Protein AF-A0A0M8Y1P4-F1 (afdb_monomer)

Foldseek 3Di:
DAEDEPVRCVVCVVVVLVVQCVADKYFYDYPNHGDDIRHHPPPCPVPPQNVCVVVVVDDDDPDDDDDDDDPDDPDDPVVVVVVVVVVVPDD

Solvent-accessible surface area (backbone atoms only — not comparable to full-atom values): 5765 Å² total; per-residue (Å²): 126,49,78,43,45,56,69,55,44,71,76,44,44,73,58,56,48,53,44,10,65,75,65,37,53,36,38,31,21,53,98,88,40,79,76,49,70,48,57,39,73,75,78,62,66,65,43,74,67,52,46,31,38,74,71,66,77,38,82,83,76,91,74,80,84,77,78,81,79,77,79,84,74,88,74,83,55,67,70,57,55,56,47,51,54,55,73,66,59,75,129

Structure (mmCIF, N/CA/C/O backbone):
data_AF-A0A0M8Y1P4-F1
#
_entry.id   AF-A0A0M8Y1P4-F1
#
loop_
_atom_site.group_PDB
_atom_site.id
_atom_site.type_symbol
_atom_site.label_atom_id
_atom_site.label_alt_id
_atom_site.label_comp_id
_atom_site.label_asym_id
_atom_site.label_entity_id
_atom_site.label_seq_id
_atom_site.pdbx_PDB_ins_code
_atom_site.Cartn_x
_atom_site.Cartn_y
_atom_site.Cartn_z
_atom_site.occupancy
_atom_site.B_iso_or_equiv
_atom_site.auth_seq_id
_atom_site.auth_comp_id
_atom_site.auth_asym_id
_atom_site.auth_atom_id
_atom_site.pdbx_PDB_model_num
ATOM 1 N N . MET A 1 1 ? -22.224 6.194 8.590 1.00 61.91 1 MET A N 1
ATOM 2 C CA . MET A 1 1 ? -20.892 6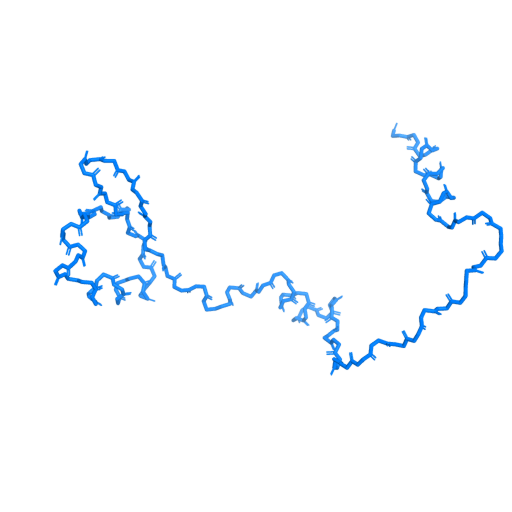.820 8.694 1.00 61.91 1 MET A CA 1
ATOM 3 C C . MET A 1 1 ? -20.959 7.743 9.884 1.00 61.91 1 MET A C 1
ATOM 5 O O . MET A 1 1 ? -21.711 8.712 9.826 1.00 61.91 1 MET A O 1
ATOM 9 N N . ASP A 1 2 ? -20.307 7.361 10.976 1.00 83.88 2 ASP A N 1
ATOM 10 C CA . ASP A 1 2 ? -20.463 8.059 12.250 1.00 83.88 2 ASP A CA 1
ATOM 11 C C . ASP A 1 2 ? -19.593 9.319 12.276 1.00 83.88 2 ASP A C 1
ATOM 13 O O . ASP A 1 2 ? -18.534 9.345 11.645 1.00 83.88 2 ASP A O 1
ATOM 17 N N . ARG A 1 3 ? -20.054 10.392 12.923 1.00 91.38 3 ARG A N 1
ATOM 18 C CA . ARG A 1 3 ? -19.393 11.708 12.895 1.00 91.38 3 ARG A CA 1
ATOM 19 C C . ARG A 1 3 ? -19.090 12.194 14.300 1.00 91.38 3 ARG A C 1
ATOM 21 O O . ARG A 1 3 ? -20.002 12.366 15.099 1.00 91.38 3 ARG A O 1
ATOM 28 N N . ILE A 1 4 ? -17.823 12.498 14.560 1.00 94.06 4 ILE A N 1
ATOM 29 C CA . ILE A 1 4 ? -17.352 12.997 15.856 1.00 94.06 4 ILE A CA 1
ATOM 30 C C . ILE A 1 4 ? -16.605 14.318 15.698 1.00 94.06 4 ILE A C 1
ATOM 32 O O . ILE A 1 4 ? -16.038 14.607 14.645 1.00 94.06 4 ILE A O 1
ATOM 36 N N . GLY A 1 5 ? -16.602 15.142 16.741 1.00 94.94 5 GLY A N 1
ATOM 37 C CA . GLY A 1 5 ? -15.816 16.376 16.780 1.00 94.94 5 GLY A CA 1
ATOM 38 C C . GLY A 1 5 ? -14.354 16.117 17.154 1.00 94.94 5 GLY A C 1
ATOM 39 O O . GLY A 1 5 ? -14.044 15.160 17.858 1.00 94.94 5 GLY A O 1
ATOM 40 N N . LEU A 1 6 ? -13.441 17.010 16.772 1.00 93.31 6 LEU A N 1
ATOM 41 C CA . LEU A 1 6 ? -12.023 16.899 17.131 1.00 93.31 6 LEU A CA 1
ATOM 42 C C . LEU A 1 6 ? -11.794 16.939 18.655 1.00 93.31 6 LEU A C 1
ATOM 44 O O . LEU A 1 6 ? -10.928 16.241 19.180 1.00 93.31 6 LEU A O 1
ATOM 48 N N . ARG A 1 7 ? -12.602 17.722 19.385 1.00 92.56 7 ARG A N 1
ATOM 49 C CA . ARG A 1 7 ? -12.597 17.724 20.860 1.00 92.56 7 ARG A CA 1
ATOM 50 C C . ARG A 1 7 ? -12.988 16.365 21.428 1.00 92.56 7 ARG A C 1
ATOM 52 O O . ARG A 1 7 ? -12.316 15.883 22.332 1.00 92.56 7 ARG A O 1
ATOM 59 N N . GLU A 1 8 ? -14.042 15.776 20.881 1.00 92.94 8 GLU A N 1
ATOM 60 C CA . GLU A 1 8 ? -14.572 14.481 21.299 1.00 92.94 8 GLU A CA 1
ATOM 61 C C . GLU A 1 8 ? -13.536 13.372 21.080 1.00 92.94 8 GLU A C 1
ATOM 63 O O . GLU A 1 8 ? -13.204 12.6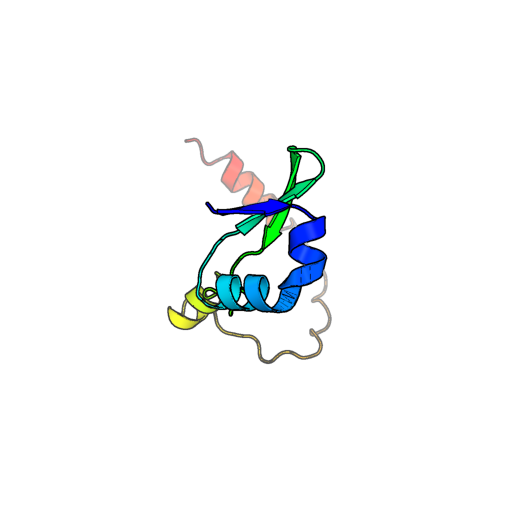27 22.002 1.00 92.94 8 GLU A O 1
ATOM 68 N N . LEU A 1 9 ? -12.899 13.364 19.904 1.00 92.75 9 LEU A N 1
ATOM 69 C CA . LEU A 1 9 ? -11.798 12.455 19.604 1.00 92.75 9 LEU A CA 1
ATOM 70 C C . LEU A 1 9 ? -10.650 12.569 20.619 1.00 92.75 9 LEU A C 1
ATOM 72 O O . LEU A 1 9 ? -10.094 11.557 21.028 1.00 92.75 9 LEU A O 1
ATOM 76 N N . ARG A 1 10 ? -10.294 13.781 21.059 1.00 91.88 10 ARG A N 1
ATOM 77 C CA . ARG A 1 10 ? -9.212 13.979 22.038 1.00 91.88 10 ARG A CA 1
ATOM 78 C C . ARG A 1 10 ? -9.545 13.403 23.418 1.00 91.88 10 ARG A C 1
ATOM 80 O O . ARG A 1 10 ? -8.635 12.962 24.113 1.00 91.88 10 ARG A O 1
ATOM 87 N N . HIS A 1 11 ? -10.814 13.429 23.822 1.00 95.56 11 HIS A N 1
ATOM 88 C CA . HIS A 1 11 ? -11.251 12.917 25.123 1.00 95.56 11 HIS A CA 1
ATOM 89 C C . HIS A 1 11 ? -11.446 11.393 25.127 1.00 95.56 11 HIS A C 1
ATOM 91 O O . HIS A 1 11 ? -11.142 10.756 26.133 1.00 95.56 11 HIS A O 1
ATOM 97 N N . HIS A 1 12 ? -11.861 10.804 23.999 1.00 94.06 12 HIS A N 1
ATOM 98 C CA . HIS A 1 12 ? -12.207 9.379 23.893 1.00 94.06 12 HIS A CA 1
ATOM 99 C C . HIS A 1 12 ? -11.431 8.642 22.785 1.00 94.06 12 HIS A C 1
ATOM 101 O O . HIS A 1 12 ? -11.933 7.705 22.165 1.00 94.06 12 HIS A O 1
ATOM 107 N N . ALA A 1 13 ? -10.174 9.033 22.544 1.00 91.56 13 ALA A N 1
ATOM 108 C CA . ALA A 1 13 ? -9.360 8.525 21.434 1.00 91.56 13 ALA A CA 1
ATOM 109 C C . ALA A 1 13 ? -9.313 6.991 21.364 1.00 91.56 13 ALA A C 1
ATOM 111 O O . ALA A 1 13 ? -9.603 6.405 20.323 1.00 91.56 13 ALA A O 1
ATOM 112 N N . SER A 1 14 ? -9.005 6.333 22.484 1.00 94.31 14 SER A N 1
ATOM 113 C CA . SER A 1 14 ? -8.869 4.873 22.535 1.00 94.31 14 SER A CA 1
ATOM 114 C C . SER A 1 14 ? -10.168 4.131 22.219 1.00 94.31 14 SER A C 1
ATOM 116 O O . SER A 1 14 ? -10.128 3.014 21.714 1.00 94.31 14 SER A O 1
ATOM 118 N N . GLU A 1 15 ? -11.326 4.720 22.518 1.00 94.69 15 GLU A N 1
ATOM 119 C CA . GLU A 1 15 ? -12.622 4.117 22.207 1.00 94.69 15 GLU A CA 1
ATOM 120 C C . GLU A 1 15 ? -12.893 4.142 20.705 1.00 94.69 15 GLU A C 1
ATOM 122 O O . GLU A 1 15 ? -13.203 3.105 20.119 1.00 94.69 15 GLU A O 1
ATOM 127 N N . TYR A 1 16 ? -12.703 5.299 20.072 1.00 94.25 16 TYR A N 1
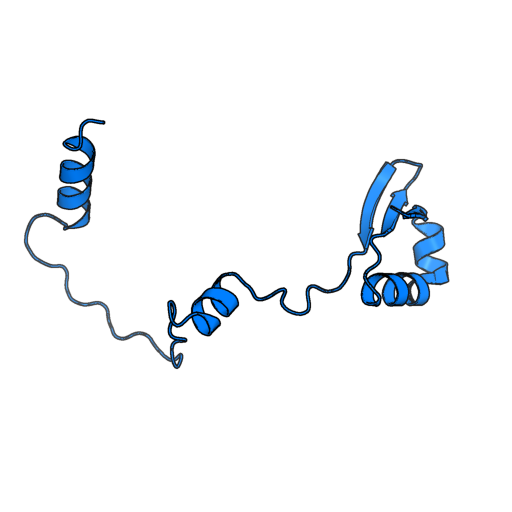ATOM 128 C CA . TYR A 1 16 ? -12.895 5.445 18.632 1.00 94.25 16 TYR A CA 1
ATOM 129 C C . TYR A 1 16 ? -11.885 4.624 17.824 1.00 94.25 16 TYR A C 1
ATOM 131 O O . TYR A 1 16 ? -12.245 4.070 16.788 1.00 94.25 16 TYR A O 1
ATOM 139 N N . VAL A 1 17 ? -10.653 4.470 18.319 1.00 91.56 17 VAL A N 1
ATOM 140 C CA . VAL A 1 17 ? -9.667 3.561 17.714 1.00 91.56 17 VAL A CA 1
ATOM 141 C C . VAL A 1 17 ? -10.136 2.106 17.790 1.00 91.56 17 VAL A C 1
ATOM 143 O O . VAL A 1 17 ? -10.137 1.438 16.763 1.00 91.56 17 VAL A O 1
ATOM 146 N N . ARG A 1 18 ? -10.616 1.621 18.946 1.00 93.62 18 ARG A N 1
ATOM 147 C CA . ARG A 1 18 ? -11.164 0.251 19.060 1.00 93.62 18 ARG A CA 1
ATOM 148 C C . ARG A 1 18 ? -12.363 0.018 18.143 1.00 93.62 18 ARG A C 1
ATOM 150 O O . ARG A 1 18 ? -12.503 -1.051 17.560 1.00 93.62 18 ARG A O 1
ATOM 157 N N . ARG A 1 19 ? -13.237 1.017 18.010 1.00 91.31 19 ARG A N 1
ATOM 158 C CA . ARG A 1 19 ? -14.373 0.964 17.081 1.00 91.31 19 ARG A CA 1
ATOM 159 C C . ARG A 1 19 ? -13.908 0.859 15.629 1.00 91.31 19 ARG A C 1
ATOM 161 O O . ARG A 1 19 ? -14.433 0.045 14.875 1.00 91.31 19 ARG A O 1
ATOM 168 N N . ALA A 1 20 ? -12.877 1.616 15.259 1.00 90.75 20 ALA A N 1
ATOM 169 C CA . ALA A 1 20 ? -12.263 1.497 13.945 1.00 90.75 20 ALA A CA 1
ATOM 170 C C . ALA A 1 20 ? -11.601 0.126 13.736 1.00 90.75 20 ALA A C 1
ATOM 172 O O . ALA A 1 20 ? -11.828 -0.500 12.707 1.00 90.75 20 ALA A O 1
ATOM 173 N N . GLU A 1 21 ? -10.866 -0.404 14.718 1.00 85.88 21 GLU A N 1
ATOM 174 C CA . GLU A 1 21 ? -10.330 -1.776 14.673 1.00 85.88 21 GLU A CA 1
ATOM 175 C C . GLU A 1 21 ? -11.423 -2.833 14.459 1.00 85.88 21 GLU A C 1
ATOM 177 O O . GLU A 1 21 ? -11.205 -3.801 13.734 1.00 85.88 21 GLU A O 1
ATOM 182 N N . ALA A 1 22 ? -12.619 -2.622 15.017 1.00 88.62 22 ALA A N 1
ATOM 183 C CA . ALA A 1 22 ? -13.777 -3.493 14.825 1.00 88.62 22 ALA A CA 1
ATOM 184 C C . ALA A 1 22 ? -14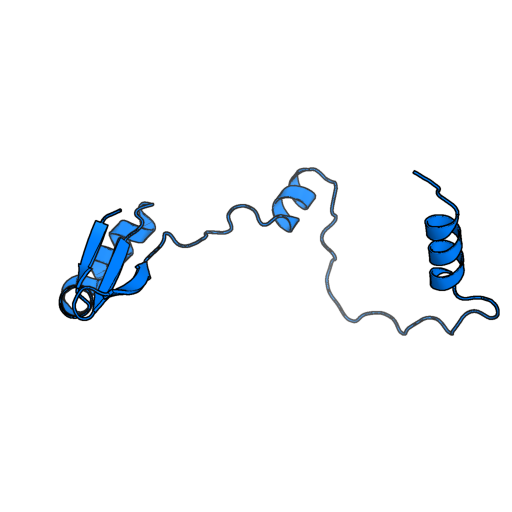.440 -3.381 13.434 1.00 88.62 22 ALA A C 1
ATOM 186 O O . ALA A 1 22 ? -15.427 -4.068 13.173 1.00 88.62 22 ALA A O 1
ATOM 187 N N . GLY A 1 23 ? -13.921 -2.544 12.529 1.00 85.38 23 GLY A N 1
ATOM 188 C CA . GLY A 1 23 ? -14.429 -2.401 11.161 1.00 85.38 23 GLY A CA 1
ATOM 189 C C . GLY A 1 23 ? -15.213 -1.112 10.898 1.00 85.38 23 GLY A C 1
ATOM 190 O O . GLY A 1 23 ? -15.658 -0.886 9.770 1.00 85.38 23 GLY A O 1
ATOM 191 N N . GLU A 1 24 ? -15.374 -0.244 11.897 1.00 89.50 24 GLU A N 1
ATOM 192 C CA . GLU A 1 24 ? -16.154 0.981 11.752 1.00 89.50 24 GLU A CA 1
ATOM 193 C C . GLU A 1 24 ? -15.372 2.110 11.054 1.00 89.50 24 GLU A C 1
ATOM 195 O O . GLU A 1 24 ? -14.170 2.278 11.242 1.00 89.50 24 GLU A O 1
ATOM 200 N N . ARG A 1 25 ? -16.067 2.921 10.243 1.00 91.75 25 ARG A N 1
ATOM 201 C CA . ARG A 1 25 ? -15.513 4.138 9.625 1.00 91.75 25 ARG A CA 1
ATOM 202 C C . ARG A 1 25 ? -16.123 5.378 10.262 1.00 91.75 25 ARG A C 1
ATOM 204 O O . ARG A 1 25 ? -17.341 5.577 10.185 1.00 91.75 25 ARG A O 1
ATOM 211 N N . ILE A 1 26 ? -15.269 6.218 10.836 1.00 95.19 26 ILE A N 1
ATOM 212 C CA . ILE A 1 26 ? -15.669 7.365 11.652 1.00 95.19 26 ILE A CA 1
ATOM 213 C C . ILE A 1 26 ? -15.079 8.643 11.052 1.00 95.19 26 ILE A C 1
ATOM 215 O O . ILE A 1 26 ? -13.865 8.777 10.920 1.00 95.19 26 ILE A O 1
ATOM 219 N N . ALA A 1 27 ? -15.931 9.604 10.708 1.00 95.50 27 ALA A N 1
ATOM 220 C CA . ALA A 1 27 ? -15.524 10.918 10.231 1.00 95.50 27 ALA A CA 1
ATOM 221 C C . ALA A 1 27 ? -15.258 11.864 11.408 1.00 95.50 27 ALA A C 1
ATOM 223 O O . ALA A 1 27 ? -16.115 12.088 12.263 1.00 95.50 27 ALA A O 1
ATOM 224 N N . VAL A 1 28 ? -14.080 12.476 11.413 1.00 95.25 28 VAL A N 1
ATOM 225 C CA . VAL A 1 28 ? -13.674 13.492 12.383 1.00 95.25 28 VAL A CA 1
ATOM 226 C C . VAL A 1 28 ? -13.948 14.863 11.791 1.00 95.25 28 VAL A C 1
ATOM 228 O O . VAL A 1 28 ? -13.539 15.178 10.672 1.00 95.25 28 VAL A O 1
ATOM 231 N N . THR A 1 29 ? -14.637 15.693 12.558 1.00 96.31 29 THR A N 1
ATOM 232 C 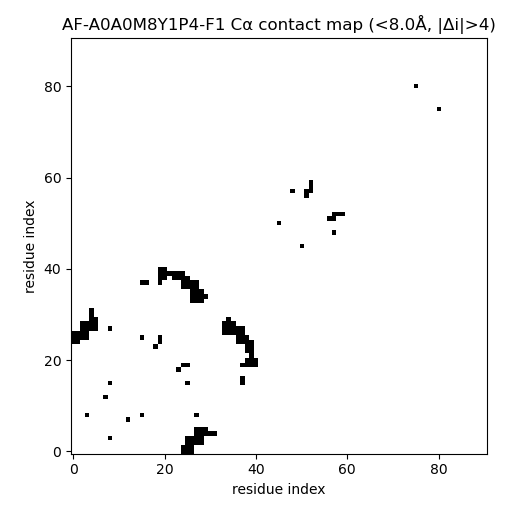CA . THR A 1 29 ? -15.049 17.035 12.167 1.00 96.31 29 THR A CA 1
ATOM 233 C C . THR A 1 29 ? -14.400 18.094 13.040 1.00 96.31 29 THR A C 1
ATOM 235 O O . THR A 1 29 ? -14.210 17.914 14.241 1.00 96.31 29 THR A O 1
ATOM 238 N N . ASP A 1 30 ? -14.095 19.229 12.430 1.00 94.75 30 ASP A N 1
ATOM 239 C CA . ASP A 1 30 ? -13.706 20.453 13.109 1.00 94.75 30 ASP A CA 1
ATOM 240 C C . ASP A 1 30 ? -14.611 21.582 12.606 1.00 94.75 30 ASP A C 1
ATOM 242 O O . ASP A 1 30 ? -14.728 21.798 11.399 1.00 94.75 30 ASP A O 1
ATOM 246 N N . HIS A 1 31 ? -15.326 22.240 13.521 1.00 91.00 31 HIS A N 1
ATOM 247 C CA . HIS A 1 31 ? -16.320 23.278 13.204 1.00 91.00 31 HIS A CA 1
ATOM 248 C C . HIS A 1 31 ? -17.317 22.869 12.093 1.00 91.00 31 HIS A C 1
ATOM 250 O O . HIS A 1 31 ? -17.622 23.641 11.188 1.00 91.00 31 HIS A O 1
ATOM 256 N N . GLY A 1 32 ? -17.808 21.623 12.133 1.00 88.31 32 GLY A N 1
ATOM 257 C CA . GLY A 1 32 ? -18.772 21.083 11.161 1.00 88.31 32 GLY A CA 1
ATOM 258 C C . GLY A 1 32 ? -18.174 20.647 9.816 1.00 88.31 32 GLY A C 1
ATOM 259 O O . GLY A 1 32 ? -18.874 20.039 9.005 1.00 88.31 32 GLY A O 1
ATOM 260 N N . ARG A 1 33 ? -16.878 20.885 9.583 1.00 94.00 33 ARG A N 1
ATOM 261 C CA . ARG A 1 33 ? -16.149 20.428 8.395 1.00 94.00 33 ARG A CA 1
ATOM 262 C C . ARG A 1 33 ? -15.432 19.115 8.691 1.00 94.00 33 ARG A C 1
ATOM 264 O O . ARG A 1 33 ? -14.743 19.013 9.698 1.00 94.00 33 ARG A O 1
ATOM 271 N N . VAL A 1 34 ? -15.554 18.119 7.816 1.00 94.75 34 VAL A N 1
ATOM 272 C CA . VAL A 1 34 ? -14.771 16.874 7.933 1.00 94.75 34 VAL A CA 1
ATOM 273 C C . VAL A 1 34 ? -13.294 17.191 7.690 1.00 94.75 34 VAL A C 1
ATOM 275 O O . VAL A 1 34 ? -12.956 17.801 6.678 1.00 94.75 34 VAL A O 1
ATOM 278 N N . VAL A 1 35 ? -12.433 16.803 8.630 1.00 95.12 35 VAL A N 1
ATOM 279 C CA . VAL A 1 35 ? -10.980 17.047 8.590 1.00 95.12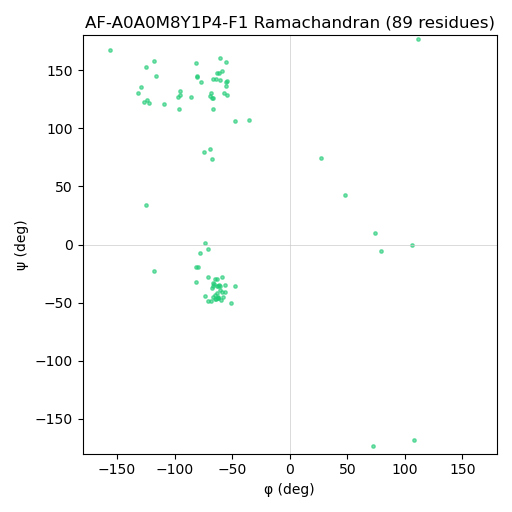 35 VAL A CA 1
ATOM 280 C C . VAL A 1 35 ? -10.153 15.765 8.560 1.00 95.12 35 VAL A C 1
ATOM 282 O O . VAL A 1 35 ? -9.016 15.805 8.102 1.00 95.12 35 VAL A O 1
ATOM 285 N N . ALA A 1 36 ? -10.701 14.640 9.023 1.00 92.56 36 ALA A N 1
ATOM 286 C CA . ALA A 1 36 ? -10.042 13.338 8.979 1.00 92.56 36 ALA A CA 1
ATOM 287 C C . ALA A 1 36 ? -11.068 12.198 9.023 1.00 92.56 36 ALA A C 1
ATOM 289 O O . ALA A 1 36 ? -12.233 12.412 9.356 1.00 92.56 36 ALA A O 1
ATOM 290 N N . GLU A 1 37 ? -10.618 10.980 8.735 1.00 93.06 37 GLU A N 1
ATOM 291 C CA . GLU A 1 37 ? -11.380 9.751 8.945 1.00 93.06 37 GLU A CA 1
ATOM 292 C C . GLU A 1 37 ? -10.525 8.752 9.722 1.00 93.06 37 GLU A C 1
ATOM 294 O O . GLU A 1 37 ? -9.347 8.561 9.419 1.00 93.06 37 GLU A O 1
ATOM 299 N N . ILE A 1 38 ? -11.126 8.112 10.722 1.00 92.56 38 ILE A N 1
ATOM 300 C CA . ILE A 1 38 ? -10.560 6.943 11.387 1.00 92.56 38 ILE A CA 1
ATOM 301 C C . ILE A 1 38 ? -11.188 5.735 10.708 1.00 92.56 38 ILE A C 1
ATOM 303 O O . ILE A 1 38 ? -12.409 5.558 10.723 1.00 92.56 38 ILE A O 1
ATOM 307 N N . VAL A 1 39 ? -10.346 4.939 10.066 1.00 90.75 39 VAL A N 1
ATOM 308 C CA . VAL A 1 39 ? -10.747 3.744 9.327 1.00 90.75 39 VAL A CA 1
ATOM 309 C C . VAL A 1 39 ? -10.102 2.519 9.961 1.00 90.75 39 VAL A C 1
ATOM 311 O O . VAL A 1 39 ? -9.073 2.661 10.631 1.00 90.75 39 VAL A O 1
ATOM 314 N N . PRO A 1 40 ? -10.665 1.322 9.740 1.00 87.00 40 PRO A N 1
ATOM 315 C CA . PRO A 1 40 ? -10.039 0.099 10.206 1.00 87.00 40 PRO A CA 1
ATOM 316 C C . PRO A 1 40 ? -8.606 0.012 9.690 1.00 87.00 40 PRO A C 1
ATOM 318 O O . PRO A 1 40 ? -8.363 0.381 8.530 1.00 87.00 40 PRO A O 1
ATOM 321 N N . PRO A 1 41 ? -7.656 -0.465 10.514 1.00 78.31 41 PRO A N 1
ATOM 322 C CA . PRO A 1 41 ? -6.322 -0.733 10.023 1.00 78.31 41 PRO A CA 1
ATOM 323 C C . PRO A 1 41 ? -6.460 -1.677 8.836 1.00 78.31 41 PRO A C 1
ATOM 325 O O . PRO A 1 41 ? -7.130 -2.710 8.899 1.00 78.31 41 PRO A O 1
ATOM 328 N N . GLN A 1 42 ? -5.839 -1.300 7.726 1.00 69.31 42 GLN A N 1
ATOM 329 C CA . GLN A 1 42 ? -5.660 -2.204 6.605 1.00 69.31 42 GLN A CA 1
ATOM 330 C C . GLN A 1 42 ? -4.661 -3.260 7.087 1.00 69.31 42 GLN A C 1
ATOM 332 O O . GLN A 1 42 ? -3.461 -3.128 6.858 1.00 69.31 42 GLN A O 1
ATOM 337 N N . ASN A 1 43 ? -5.138 -4.274 7.814 1.00 61.22 43 ASN A N 1
ATOM 338 C CA . ASN A 1 43 ? -4.387 -5.482 8.138 1.00 61.22 43 ASN A CA 1
ATOM 339 C C . ASN A 1 43 ? -4.181 -6.225 6.829 1.00 61.22 43 ASN A C 1
ATOM 341 O O . ASN A 1 43 ? -4.919 -7.161 6.556 1.00 61.22 43 ASN A O 1
ATOM 345 N N . GLY A 1 44 ? -3.282 -5.698 5.988 1.00 55.03 44 GLY A N 1
ATOM 346 C CA . GLY A 1 44 ? -3.076 -6.094 4.605 1.00 55.03 44 GLY A CA 1
ATOM 347 C C . GLY A 1 44 ? -4.343 -6.674 4.001 1.00 55.03 44 GLY A C 1
ATOM 348 O O . GLY A 1 44 ? -4.418 -7.892 3.860 1.00 55.03 44 GLY A O 1
ATOM 349 N N . THR A 1 45 ? -5.345 -5.843 3.676 1.00 54.28 45 THR A N 1
ATOM 350 C CA . THR A 1 45 ? -6.313 -6.246 2.647 1.00 54.28 45 THR A CA 1
ATOM 351 C C . THR A 1 45 ? -5.434 -6.741 1.519 1.00 54.28 45 THR A C 1
ATOM 353 O O . THR A 1 45 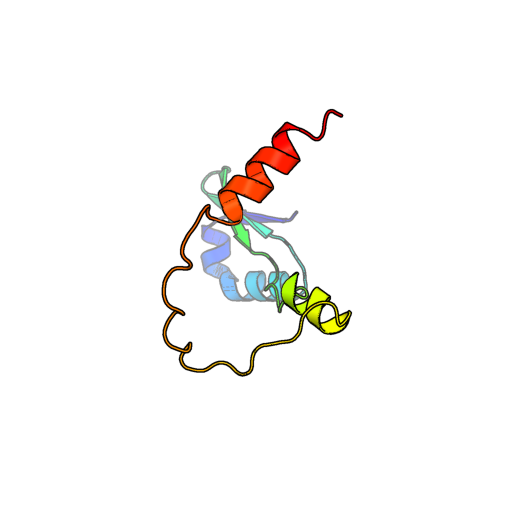? -4.700 -5.903 0.995 1.00 54.28 45 THR A O 1
ATOM 356 N N . SER A 1 46 ? -5.380 -8.069 1.317 1.00 58.97 46 SER A N 1
ATOM 357 C CA . SER A 1 46 ? -4.318 -8.761 0.578 1.00 58.97 46 SER A CA 1
ATOM 358 C C . SER A 1 46 ? -3.897 -7.852 -0.557 1.00 58.97 46 SER A C 1
ATOM 360 O O . SER A 1 46 ? -4.731 -7.555 -1.421 1.00 58.97 46 SER A O 1
ATOM 362 N N . SER A 1 47 ? -2.710 -7.236 -0.448 1.00 77.00 47 SER A N 1
ATOM 363 C CA . SER A 1 47 ? -2.330 -6.210 -1.415 1.00 77.00 47 SER A CA 1
ATOM 364 C C . SER A 1 47 ? -2.445 -6.837 -2.801 1.00 77.00 47 SER A C 1
ATOM 366 O O . SER A 1 47 ? -2.366 -8.058 -2.917 1.00 77.00 47 SER A O 1
ATOM 368 N N . LEU A 1 48 ? -2.616 -6.061 -3.874 1.00 80.12 48 LEU A N 1
ATOM 369 C CA . LEU A 1 48 ? -2.643 -6.663 -5.216 1.00 80.12 48 LEU A CA 1
ATOM 370 C C . LEU A 1 48 ? -1.464 -7.641 -5.409 1.00 80.12 48 LEU A C 1
ATOM 372 O O . LEU A 1 48 ? -1.630 -8.717 -5.965 1.00 80.12 48 LEU A O 1
ATOM 376 N N . ARG A 1 49 ? -0.296 -7.324 -4.833 1.00 80.88 49 ARG A N 1
ATOM 377 C CA . ARG A 1 49 ? 0.852 -8.237 -4.783 1.00 80.88 49 ARG A CA 1
ATOM 378 C C . ARG A 1 49 ? 0.582 -9.526 -4.005 1.00 80.88 49 ARG A C 1
ATOM 380 O O . ARG A 1 49 ? 0.967 -10.582 -4.482 1.00 80.88 49 ARG A O 1
ATOM 387 N N . ASP A 1 50 ? -0.037 -9.463 -2.832 1.00 81.75 50 ASP A N 1
ATOM 388 C CA . ASP A 1 50 ? -0.374 -10.649 -2.035 1.00 81.75 50 ASP A CA 1
ATOM 389 C C . ASP A 1 50 ? -1.424 -11.530 -2.724 1.00 81.75 50 ASP A C 1
ATOM 391 O O . ASP A 1 50 ? -1.305 -12.752 -2.680 1.00 81.75 50 ASP A O 1
ATOM 395 N N . GLN A 1 51 ? -2.393 -10.931 -3.426 1.00 83.88 51 GLN A N 1
ATOM 396 C CA . GLN A 1 51 ? -3.366 -11.665 -4.244 1.00 83.88 51 GLN A CA 1
ATOM 397 C C . GLN A 1 51 ? -2.680 -12.372 -5.415 1.00 83.88 51 GLN A C 1
ATOM 399 O O . GLN A 1 51 ? -2.883 -13.565 -5.616 1.00 83.88 51 GLN A O 1
ATOM 404 N N . LEU A 1 52 ? -1.797 -11.671 -6.131 1.00 89.19 52 LEU A N 1
ATOM 405 C CA . LEU A 1 52 ? -1.024 -12.258 -7.227 1.00 89.19 52 LEU A CA 1
ATOM 406 C C . LEU A 1 52 ? -0.106 -13.393 -6.742 1.00 89.19 52 LEU A C 1
ATOM 408 O O . LEU A 1 52 ? 0.064 -14.386 -7.444 1.00 89.19 52 LEU A O 1
ATOM 412 N N . VAL A 1 53 ? 0.462 -13.283 -5.535 1.00 88.19 53 VAL A N 1
ATOM 413 C CA . VAL A 1 53 ? 1.248 -14.369 -4.922 1.00 88.19 53 VAL A CA 1
ATOM 414 C C . VAL A 1 53 ? 0.367 -15.566 -4.591 1.00 88.19 53 VAL A C 1
ATOM 416 O O . VAL A 1 53 ? 0.746 -16.696 -4.889 1.00 88.19 53 VAL A O 1
ATOM 419 N N . ALA A 1 54 ? -0.807 -15.333 -4.003 1.00 81.81 54 ALA A N 1
ATOM 420 C CA . ALA A 1 54 ? -1.749 -16.396 -3.664 1.00 81.81 54 ALA A CA 1
ATOM 421 C C . ALA A 1 54 ? -2.271 -17.134 -4.911 1.00 81.81 54 ALA A C 1
ATOM 423 O O . ALA A 1 54 ? -2.420 -18.353 -4.873 1.00 81.81 54 ALA A O 1
ATOM 424 N N . ASN A 1 55 ? -2.477 -16.419 -6.021 1.00 88.25 55 ASN A N 1
ATOM 425 C CA . ASN A 1 55 ? -2.900 -16.993 -7.301 1.00 88.25 55 ASN A CA 1
ATOM 426 C C . ASN A 1 55 ? -1.761 -17.676 -8.081 1.00 88.25 55 ASN A C 1
ATOM 428 O O . ASN A 1 55 ? -2.009 -18.290 -9.115 1.00 88.25 55 ASN A O 1
ATOM 432 N N . GLY A 1 56 ? -0.508 -17.555 -7.628 1.00 89.44 56 GLY A N 1
ATOM 433 C CA . GLY A 1 56 ? 0.659 -18.068 -8.352 1.00 89.44 56 GLY A CA 1
ATOM 434 C C . GLY A 1 56 ? 1.055 -17.248 -9.587 1.00 89.44 56 GLY A C 1
ATOM 435 O O . GLY A 1 56 ? 1.923 -17.668 -10.347 1.00 89.44 56 GLY A O 1
ATOM 436 N N . GLU A 1 57 ? 0.464 -16.068 -9.776 1.00 94.56 57 GLU A N 1
ATOM 437 C CA . GLU A 1 57 ? 0.783 -15.124 -10.855 1.00 94.56 57 GLU A CA 1
ATOM 438 C C . GLU A 1 57 ? 2.040 -14.292 -10.546 1.00 94.56 57 GLU A C 1
ATOM 440 O O . GLU A 1 57 ? 2.670 -13.736 -11.446 1.00 94.56 57 GLU A O 1
ATOM 445 N N . LEU A 1 58 ? 2.432 -14.208 -9.268 1.00 92.81 58 LEU A N 1
ATOM 446 C CA . LEU A 1 58 ? 3.637 -13.517 -8.819 1.00 92.81 58 LEU A CA 1
ATOM 447 C C . LEU A 1 58 ? 4.456 -14.389 -7.867 1.00 92.81 58 LEU A C 1
ATOM 449 O O . LEU A 1 58 ? 3.968 -14.880 -6.854 1.00 92.81 58 LEU A O 1
ATOM 453 N N . LEU A 1 59 ? 5.755 -14.498 -8.138 1.00 92.06 59 LEU A N 1
ATOM 454 C CA . LEU A 1 59 ? 6.716 -15.101 -7.218 1.00 92.06 59 LEU A CA 1
ATOM 455 C C . LEU A 1 59 ? 7.415 -14.011 -6.409 1.00 92.06 59 LEU A C 1
ATOM 457 O O . LEU A 1 59 ? 7.990 -13.072 -6.963 1.00 92.06 59 LEU A O 1
ATOM 461 N N . ARG A 1 60 ? 7.398 -14.138 -5.079 1.00 88.38 60 ARG A N 1
ATOM 462 C CA . ARG A 1 60 ? 8.151 -13.225 -4.214 1.00 88.38 60 ARG A CA 1
ATOM 463 C C . ARG A 1 60 ? 9.649 -13.430 -4.427 1.00 88.38 60 ARG A C 1
ATOM 465 O O . ARG A 1 60 ? 10.165 -14.538 -4.284 1.00 88.38 60 ARG A O 1
ATOM 472 N N . GLY A 1 61 ? 10.351 -12.342 -4.733 1.00 87.12 61 GLY A N 1
ATOM 473 C CA . GLY A 1 61 ? 11.807 -12.350 -4.798 1.00 87.12 61 GLY A CA 1
ATOM 474 C C . GLY A 1 61 ? 12.418 -12.664 -3.431 1.00 87.12 61 GLY A C 1
ATOM 475 O O . GLY A 1 61 ? 11.887 -12.266 -2.396 1.00 87.12 61 GLY A O 1
ATOM 476 N N . ARG A 1 62 ? 13.573 -13.336 -3.426 1.00 86.31 62 ARG A N 1
ATOM 477 C CA . ARG A 1 62 ? 14.329 -13.650 -2.197 1.00 86.31 62 ARG A CA 1
ATOM 478 C C . ARG A 1 62 ? 14.997 -12.420 -1.557 1.00 86.31 62 ARG A C 1
ATOM 480 O O . ARG A 1 62 ? 15.594 -12.540 -0.494 1.00 86.31 62 ARG A O 1
ATOM 487 N N . GLY A 1 63 ? 14.892 -11.249 -2.194 1.00 86.06 63 GLY A N 1
ATOM 488 C CA . GLY A 1 63 ? 15.628 -10.041 -1.823 1.00 86.06 63 GLY A CA 1
ATOM 489 C C . GLY A 1 63 ? 17.115 -10.131 -2.181 1.00 86.06 63 GLY A C 1
ATOM 490 O O . GLY A 1 63 ? 17.551 -11.076 -2.837 1.00 86.06 63 GLY A O 1
ATOM 491 N N . GLY A 1 64 ? 17.891 -9.134 -1.753 1.00 90.50 64 GLY A N 1
ATOM 492 C CA . GLY A 1 64 ? 19.340 -9.066 -1.968 1.00 90.50 64 GLY A CA 1
ATOM 493 C C . GLY A 1 64 ? 19.777 -7.965 -2.936 1.00 90.50 64 GLY A C 1
ATOM 494 O O . GLY A 1 64 ? 18.961 -7.226 -3.488 1.00 90.50 64 GLY A O 1
ATOM 495 N N . ARG A 1 65 ? 21.098 -7.837 -3.109 1.00 92.31 65 ARG A N 1
ATOM 496 C CA . ARG A 1 65 ? 21.697 -6.876 -4.043 1.00 92.31 65 ARG A CA 1
ATOM 497 C C . ARG A 1 65 ? 21.380 -7.306 -5.475 1.00 92.31 65 ARG A C 1
ATOM 499 O O . ARG A 1 65 ? 21.603 -8.461 -5.832 1.00 92.31 65 ARG A O 1
ATOM 506 N N . LEU A 1 66 ? 20.888 -6.372 -6.285 1.00 88.88 66 LEU A N 1
ATOM 507 C CA . LEU A 1 66 ? 20.709 -6.605 -7.715 1.00 88.88 66 LEU A CA 1
ATOM 508 C C . LEU A 1 66 ? 22.076 -6.841 -8.383 1.00 88.88 66 LEU A C 1
ATOM 510 O O . LEU A 1 66 ? 23.052 -6.189 -7.992 1.00 88.88 66 LEU A O 1
ATOM 514 N N . PRO A 1 67 ? 22.164 -7.754 -9.367 1.00 89.94 67 PRO A N 1
ATOM 515 C CA . PRO A 1 67 ? 23.373 -7.903 -10.165 1.00 89.94 67 PRO A CA 1
ATOM 516 C C . PRO A 1 67 ? 23.684 -6.598 -10.903 1.00 89.94 67 PRO A C 1
ATOM 518 O O . PRO A 1 67 ? 22.812 -5.742 -11.078 1.00 89.94 67 PRO A O 1
ATOM 521 N N . GLU A 1 68 ? 24.933 -6.445 -11.336 1.00 93.31 68 GLU A N 1
ATOM 522 C CA . GLU A 1 68 ? 25.286 -5.308 -12.179 1.00 93.31 68 GLU A CA 1
ATOM 523 C C . GLU A 1 68 ? 24.465 -5.335 -13.477 1.00 93.31 68 GLU A C 1
ATOM 525 O O . GLU A 1 68 ? 24.204 -6.419 -14.015 1.00 93.31 68 GLU A O 1
ATOM 530 N N . PRO A 1 69 ? 24.016 -4.166 -13.969 1.00 89.69 69 PRO A N 1
ATOM 531 C CA . PRO A 1 69 ? 23.293 -4.093 -15.225 1.00 89.69 69 PRO A CA 1
ATOM 532 C C . PRO A 1 69 ? 24.100 -4.728 -16.354 1.00 89.69 69 PRO A C 1
ATOM 534 O O . PRO A 1 69 ? 25.311 -4.529 -16.460 1.00 89.69 69 PRO A O 1
ATOM 537 N N . LEU A 1 70 ? 23.410 -5.462 -17.223 1.00 88.31 70 LEU A N 1
ATOM 538 C CA . LEU A 1 70 ? 24.019 -5.939 -18.456 1.00 88.31 70 LEU A CA 1
ATOM 539 C C . LEU A 1 70 ? 24.451 -4.739 -19.316 1.00 88.31 70 LEU A C 1
ATOM 541 O O . LEU A 1 70 ? 23.788 -3.695 -19.285 1.00 88.31 70 LEU A O 1
ATOM 545 N N . PRO A 1 71 ? 25.543 -4.867 -20.091 1.00 87.88 71 PRO A N 1
ATOM 546 C CA . PRO A 1 71 ? 25.959 -3.818 -21.009 1.00 87.88 71 PRO A CA 1
ATOM 547 C C . PRO A 1 71 ? 24.847 -3.522 -22.018 1.00 87.88 71 PRO A C 1
ATOM 549 O O . PRO A 1 71 ? 24.071 -4.406 -22.391 1.00 87.88 71 PRO A O 1
ATOM 552 N N . ALA A 1 72 ? 24.785 -2.270 -22.472 1.00 82.56 72 ALA A N 1
ATOM 553 C CA . ALA A 1 72 ? 23.811 -1.861 -23.473 1.00 82.56 72 ALA A CA 1
ATOM 554 C C . ALA A 1 72 ? 23.953 -2.720 -24.738 1.00 82.56 72 ALA A C 1
ATOM 556 O O . ALA A 1 72 ? 25.051 -2.898 -25.268 1.00 82.56 72 ALA A O 1
ATOM 557 N N . THR A 1 73 ? 22.833 -3.258 -25.216 1.00 80.31 73 THR A N 1
ATOM 558 C CA . THR A 1 73 ? 22.789 -3.989 -26.483 1.00 80.31 73 THR A CA 1
ATOM 559 C C . THR A 1 73 ? 23.054 -3.025 -27.639 1.00 80.31 73 THR A C 1
ATOM 561 O O . THR A 1 73 ? 22.600 -1.881 -27.618 1.00 80.31 73 THR A O 1
ATOM 564 N N . SER A 1 74 ? 23.785 -3.480 -28.655 1.00 81.94 74 SER A N 1
ATOM 565 C CA . SER A 1 74 ? 23.939 -2.741 -29.905 1.00 81.94 74 SER A CA 1
ATOM 566 C C . SER A 1 74 ? 22.682 -2.877 -30.773 1.00 81.94 74 SER A C 1
ATOM 568 O O . SER A 1 74 ? 22.094 -3.952 -30.869 1.00 81.94 74 SER A O 1
ATOM 570 N N . GLY A 1 75 ? 22.278 -1.784 -31.425 1.00 85.94 75 GLY A N 1
ATOM 571 C CA . GLY A 1 75 ? 21.103 -1.740 -32.302 1.00 85.94 75 GLY A CA 1
ATOM 572 C C . GLY A 1 75 ? 19.926 -0.963 -31.713 1.00 85.94 75 GLY A C 1
ATOM 573 O O . GLY A 1 75 ? 20.070 -0.226 -30.738 1.00 85.94 75 GLY A O 1
ATOM 574 N N . THR A 1 76 ? 18.761 -1.096 -32.347 1.00 86.50 76 THR A N 1
ATOM 575 C CA . THR A 1 76 ? 17.547 -0.381 -31.945 1.00 86.50 76 THR A CA 1
ATOM 576 C C . THR A 1 76 ? 17.041 -0.909 -30.599 1.00 86.50 76 THR A C 1
ATOM 578 O O . THR A 1 76 ? 16.848 -2.120 -30.461 1.00 86.50 76 THR A O 1
ATOM 581 N N . PRO A 1 77 ? 16.791 -0.040 -29.602 1.00 90.25 77 PRO A N 1
ATOM 582 C CA . PRO A 1 77 ? 16.222 -0.457 -28.330 1.00 90.25 77 PRO A CA 1
ATOM 583 C C . PRO A 1 77 ? 14.900 -1.197 -28.531 1.00 90.25 77 PRO A C 1
ATOM 585 O O . PRO A 1 77 ? 14.031 -0.748 -29.277 1.00 90.25 77 PRO A O 1
ATOM 588 N N . ILE A 1 78 ? 14.700 -2.300 -27.808 1.00 89.31 78 ILE A N 1
ATOM 589 C CA . ILE A 1 78 ? 13.455 -3.076 -27.910 1.00 89.31 78 ILE A CA 1
ATOM 590 C C . ILE A 1 78 ? 12.218 -2.239 -27.555 1.00 89.31 78 ILE A C 1
ATOM 592 O O . ILE A 1 78 ? 11.137 -2.466 -28.086 1.00 89.31 78 ILE A O 1
ATOM 596 N N . SER A 1 79 ? 12.378 -1.225 -26.700 1.00 90.06 79 SER A N 1
ATOM 597 C CA . SER A 1 79 ? 11.326 -0.263 -26.370 1.00 90.06 79 SER A CA 1
ATOM 598 C C . SER A 1 79 ? 10.838 0.528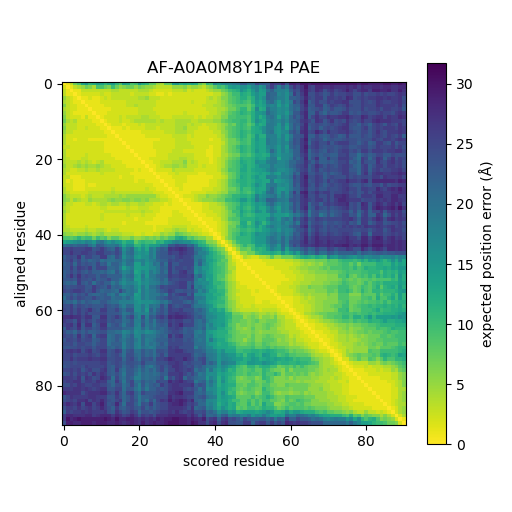 -27.585 1.00 90.06 79 SER A C 1
ATOM 600 O O . SER A 1 79 ? 9.646 0.814 -27.673 1.00 90.06 79 SER A O 1
ATOM 602 N N . GLU A 1 80 ? 11.730 0.862 -28.518 1.00 92.00 80 GLU A N 1
ATOM 603 C CA . GLU A 1 80 ? 11.405 1.575 -29.753 1.00 92.00 80 GLU A CA 1
ATOM 604 C C . GLU A 1 80 ? 10.674 0.662 -30.736 1.00 92.00 80 GLU A C 1
ATOM 606 O O . GLU A 1 80 ? 9.623 1.039 -31.247 1.00 92.00 80 GLU A O 1
ATOM 611 N N . VAL A 1 81 ? 11.154 -0.572 -30.902 1.00 92.62 81 VAL A N 1
ATOM 612 C CA . VAL A 1 81 ? 10.488 -1.588 -31.732 1.00 92.62 81 VAL A CA 1
ATOM 613 C C . VAL A 1 81 ? 9.073 -1.871 -31.217 1.00 92.62 81 VAL A C 1
ATOM 615 O O . VAL A 1 81 ? 8.114 -1.829 -31.979 1.00 92.62 81 VAL A O 1
ATOM 618 N N . LEU A 1 82 ? 8.909 -2.085 -29.907 1.00 93.69 82 LEU A N 1
ATOM 619 C CA . LEU A 1 82 ? 7.598 -2.334 -29.296 1.00 93.69 82 LEU A CA 1
ATOM 620 C C . LEU A 1 82 ? 6.652 -1.133 -29.388 1.00 93.69 82 LEU A C 1
ATOM 622 O O . LEU A 1 82 ? 5.436 -1.316 -29.393 1.00 93.69 82 LEU A O 1
ATOM 626 N N . ARG A 1 83 ? 7.190 0.092 -29.400 1.00 93.94 83 ARG A N 1
ATOM 627 C CA . ARG A 1 83 ? 6.397 1.303 -29.623 1.00 93.94 83 ARG A CA 1
ATOM 628 C C . ARG A 1 83 ? 5.885 1.337 -31.059 1.00 93.94 83 ARG A C 1
ATOM 630 O O . ARG A 1 83 ? 4.686 1.477 -31.240 1.00 93.94 83 ARG A O 1
ATOM 637 N N . GLN A 1 84 ? 6.764 1.108 -32.033 1.00 93.12 84 GLN A N 1
ATOM 638 C CA . GLN A 1 84 ? 6.386 1.046 -33.442 1.00 93.12 84 GLN A CA 1
ATOM 639 C C . GLN A 1 84 ? 5.318 -0.029 -33.700 1.00 93.12 84 GLN A C 1
ATOM 641 O O . GLN A 1 84 ? 4.313 0.259 -34.337 1.00 93.12 84 GLN A O 1
ATOM 646 N N . MET A 1 85 ? 5.478 -1.231 -33.133 1.00 94.44 85 MET A N 1
ATOM 647 C CA . MET A 1 85 ? 4.474 -2.298 -33.250 1.00 94.44 85 MET A CA 1
ATOM 648 C C . MET A 1 85 ? 3.103 -1.876 -32.704 1.00 94.44 85 MET A C 1
ATOM 650 O O . MET A 1 85 ? 2.085 -2.183 -33.312 1.00 94.44 85 MET A O 1
ATOM 654 N N . ARG A 1 86 ? 3.073 -1.157 -31.572 1.00 91.62 86 ARG A N 1
ATOM 655 C CA . ARG A 1 86 ? 1.832 -0.632 -30.978 1.00 91.62 86 ARG A CA 1
ATOM 656 C C . ARG A 1 86 ? 1.187 0.455 -31.833 1.00 91.62 86 ARG A C 1
ATOM 658 O O . ARG A 1 86 ? -0.031 0.497 -31.918 1.00 91.62 86 ARG A O 1
ATOM 665 N N . ASP A 1 87 ? 1.993 1.313 -32.451 1.00 91.31 87 ASP A N 1
ATOM 666 C CA . ASP A 1 87 ? 1.501 2.375 -33.334 1.00 91.31 87 ASP A CA 1
ATOM 667 C C . ASP A 1 87 ? 0.946 1.805 -34.658 1.00 91.31 87 ASP A C 1
ATOM 669 O O . ASP A 1 87 ? 0.056 2.393 -35.274 1.00 91.31 87 ASP A O 1
ATOM 673 N N . GLU A 1 88 ? 1.452 0.646 -35.092 1.00 89.62 88 GLU A N 1
ATOM 674 C CA . GLU A 1 88 ? 0.986 -0.093 -36.273 1.00 89.62 88 GLU A CA 1
ATOM 675 C C . GLU A 1 88 ? -0.273 -0.940 -36.002 1.00 89.62 88 GLU A C 1
ATOM 677 O O . GLU A 1 88 ? -1.004 -1.276 -36.941 1.00 89.62 88 GLU A O 1
ATOM 682 N N . GLU A 1 89 ? -0.567 -1.248 -34.734 1.00 85.25 89 GLU A N 1
ATOM 683 C CA . GLU A 1 89 ? -1.763 -1.975 -34.297 1.00 85.25 89 GLU A CA 1
ATOM 684 C C . GLU A 1 89 ? -2.997 -1.053 -34.379 1.00 85.25 89 GLU A C 1
ATOM 686 O O . GLU A 1 89 ? -3.441 -0.432 -33.415 1.00 85.25 89 GLU A O 1
ATOM 691 N N . ARG A 1 90 ? -3.533 -0.904 -35.596 1.00 68.06 90 ARG A N 1
ATOM 692 C CA . ARG A 1 90 ? -4.759 -0.141 -35.870 1.00 68.06 90 ARG A CA 1
ATOM 693 C C . ARG A 1 90 ? -5.966 -0.853 -35.229 1.00 68.06 90 ARG A C 1
ATOM 695 O O . ARG A 1 90 ? -6.268 -1.974 -35.633 1.00 68.06 90 ARG A O 1
ATOM 702 N N . TRP A 1 91 ? -6.629 -0.201 -34.265 1.00 60.47 91 TRP A N 1
ATOM 703 C CA . TRP A 1 91 ? -7.912 -0.637 -33.680 1.00 60.47 91 TRP A CA 1
ATOM 704 C C . TRP A 1 91 ? -9.015 -0.817 -34.727 1.00 60.47 91 TRP A C 1
ATOM 706 O O . TRP A 1 91 ? -9.106 0.040 -35.641 1.00 60.47 91 TRP A O 1
#

Radius of gyration: 24.81 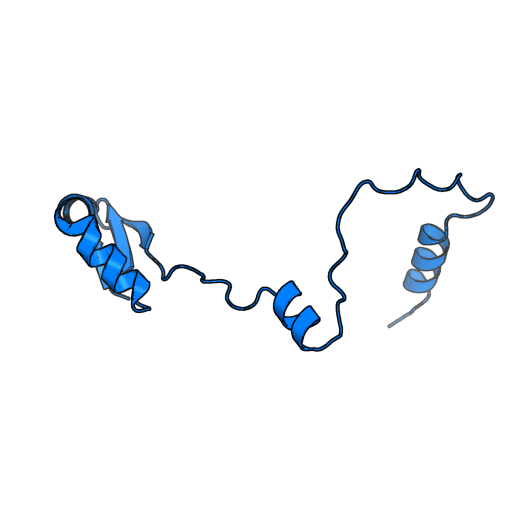Å; Cα contacts (8 Å, |Δi|>4): 73; chains: 1; bounding box: 47×41×61 Å

Mean predicted aligned error: 13.59 Å

pLDDT: mean 87.44, std 9.32, range [54.28, 96.31]

Nearest PDB structures (foldseek):
  6jqy-assembly1_A  TM=8.935E-01  e=4.351E-04  Mycobacterium tuberculosis CDC1551
  4zm2-assembly1_B  TM=7.276E-01  e=2.570E-03  Punavirus P1
  3k33-assembly1_C-2  TM=5.656E-01  e=7.161E-03  Punavirus P1
  2odk-assembly2_D  TM=7.450E-01  e=1.446E-01  Nitrosomonas europaea
  9buk-assembly1_A  TM=2.556E-01  e=3.586E+00  Homo sapiens

Secondary structure (DSSP, 8-state):
-EEEEHHHHHHSHHHHHHHHHTT--EEEEETTEEEEEE----S----HHHHHHHTTS-PPP---PPPPPPPPPSSS-HHHHHHHHHHH---

Sequence (91 aa):
MDRIGLRELRHHASEYVRRAEAGERIAVTDHGRVVAEIVPPQNGTSSLRDQLVANGELLRGRGGRLPEPLPATSGTPISEVLRQMRDEERW